Protein AF-F4MX56-F1 (afdb_monomer)

Secondary structure (DSSP, 8-state):
-B-GGGTSS-HHHHHHHHHHHHT-SSS---SSSS----HHHHHH-BGGGTB---B----GGGTB-SSTT--B-HHHHHHHHHHHHHHHHHHHHHHHHHH--

Radius of gyration: 14.79 Å; Cα contacts (8 Å, |Δi|>4): 133; chains: 1; bounding box: 33×25×47 Å

Solvent-accessible surface area (backbone atoms only — not comparable to full-atom values): 5764 Å² total; per-residue (Å²): 56,11,27,46,82,56,58,4,26,51,65,71,57,55,51,54,51,48,54,61,51,66,77,49,88,89,61,89,86,52,75,43,55,99,54,28,39,56,69,65,25,56,76,58,17,36,44,94,78,77,27,68,23,74,34,82,76,78,66,56,74,47,34,23,45,88,50,89,92,43,52,75,34,65,80,49,26,50,62,50,50,53,52,53,49,51,48,53,50,49,53,51,54,50,48,47,72,74,64,71,122

InterPro domains:
  IPR007709 N-formylglutamate amidohydrolase [PF05013] (1-64)

Organism: NCBI:txid913028

pLDDT: mean 94.73, std 4.92, range [56.38, 98.38]

Sequence (101 aa):
MGTNSGASCAPSLSTQLIECCERQSVFSHILNGRFKGGYITRAYGSPQDHQHAVQLELSQLNYMSEAEPYSYLPERAAHLQQLLQQLVITMLKWGEQQYQH

Foldseek 3Di:
DAQQQCQQEHPVLVVLLVVLVVVDDPDDDDACDPHRDDPCSVVQRHVVVVTHDDDDDDDLVQFFDPDPVGGGDCVSVVVVVVSVVSSVVSNVVVSCVVPVD

Structure (mmCIF, N/CA/C/O backbone):
data_AF-F4MX56-F1
#
_entry.id   AF-F4MX56-F1
#
loop_
_atom_site.group_PDB
_atom_site.id
_atom_site.type_symbol
_atom_site.label_atom_id
_atom_site.label_alt_id
_atom_site.label_comp_id
_atom_site.label_asym_id
_atom_site.label_entity_id
_atom_site.label_seq_id
_atom_site.pdbx_PDB_ins_code
_atom_site.Cartn_x
_atom_site.Cartn_y
_atom_site.Cartn_z
_atom_site.occupancy
_atom_site.B_iso_or_equiv
_atom_site.auth_seq_id
_atom_site.auth_comp_id
_atom_site.auth_asym_id
_atom_site.auth_atom_id
_atom_site.pdbx_PDB_model_num
ATOM 1 N N . MET A 1 1 ? 1.299 6.734 -0.310 1.00 91.50 1 MET A N 1
ATOM 2 C CA . MET A 1 1 ? 0.153 6.192 0.454 1.00 91.50 1 MET A CA 1
ATOM 3 C C . MET A 1 1 ? -0.733 7.339 0.911 1.00 91.50 1 MET A C 1
ATOM 5 O O . MET A 1 1 ? -0.196 8.371 1.294 1.00 91.50 1 MET A O 1
ATOM 9 N N . GLY A 1 2 ? -2.056 7.182 0.891 1.00 94.56 2 GLY A N 1
ATOM 10 C CA . GLY A 1 2 ? -3.015 8.194 1.343 1.00 94.56 2 GLY A CA 1
ATOM 11 C C . GLY A 1 2 ? -4.062 7.627 2.305 1.00 94.56 2 GLY A C 1
ATOM 12 O O . GLY A 1 2 ? -4.589 6.545 2.063 1.00 94.56 2 GLY A O 1
ATOM 13 N N . THR A 1 3 ? -4.366 8.360 3.378 1.00 95.19 3 THR A N 1
ATOM 14 C CA . THR A 1 3 ? -5.282 7.951 4.468 1.00 95.19 3 THR A CA 1
ATOM 15 C C . THR A 1 3 ? -6.302 9.038 4.834 1.00 95.19 3 THR A C 1
ATOM 17 O O . THR A 1 3 ? -6.716 9.188 5.981 1.00 95.19 3 THR A O 1
ATOM 20 N N . ASN A 1 4 ? -6.659 9.876 3.868 1.00 95.31 4 ASN A N 1
ATOM 21 C CA . ASN A 1 4 ? -7.430 11.105 4.034 1.00 95.31 4 ASN A CA 1
ATOM 22 C C . ASN A 1 4 ? -6.901 11.993 5.172 1.00 95.31 4 ASN A C 1
ATOM 24 O O . ASN A 1 4 ? -7.657 12.431 6.032 1.00 95.31 4 ASN A O 1
ATOM 28 N N . SER A 1 5 ? -5.585 12.231 5.208 1.00 92.94 5 SER A N 1
ATOM 29 C CA . SER A 1 5 ? -4.927 12.946 6.319 1.00 92.94 5 SER A CA 1
ATOM 30 C C . SER A 1 5 ? -5.172 12.305 7.697 1.00 92.94 5 SER A C 1
ATOM 32 O O . SER A 1 5 ? -5.257 13.009 8.696 1.00 92.94 5 SER A O 1
ATOM 34 N N . GLY A 1 6 ? -5.299 10.976 7.746 1.00 93.12 6 GLY A N 1
ATOM 35 C CA . GLY A 1 6 ? -5.554 10.211 8.969 1.00 93.12 6 GLY A CA 1
ATOM 36 C C . GLY A 1 6 ? -7.032 9.956 9.276 1.00 93.12 6 GLY A C 1
ATOM 37 O O . GLY A 1 6 ? -7.321 9.272 10.247 1.00 93.12 6 GLY A O 1
ATOM 38 N N . ALA A 1 7 ? -7.968 10.463 8.469 1.00 96.25 7 ALA A N 1
ATOM 39 C CA . ALA A 1 7 ? -9.398 10.288 8.721 1.00 96.25 7 ALA A CA 1
ATOM 40 C C . ALA A 1 7 ? -9.987 8.976 8.169 1.00 96.25 7 ALA A C 1
ATOM 42 O O . ALA A 1 7 ? -11.074 8.593 8.581 1.00 96.25 7 ALA A O 1
ATOM 43 N N . SER A 1 8 ? -9.321 8.288 7.232 1.00 97.44 8 SER A N 1
ATOM 44 C CA . SER A 1 8 ? -9.897 7.098 6.579 1.00 97.44 8 SER A CA 1
ATOM 45 C C . SER A 1 8 ? -9.478 5.763 7.193 1.00 97.44 8 SER A C 1
ATOM 47 O O . SER A 1 8 ? -10.015 4.726 6.811 1.00 97.44 8 SER A O 1
ATOM 49 N N . CYS A 1 9 ? -8.523 5.748 8.122 1.00 97.81 9 CYS A N 1
ATOM 50 C CA . CYS A 1 9 ? -8.104 4.549 8.844 1.00 97.81 9 CYS A CA 1
ATOM 51 C C . CYS A 1 9 ? -7.669 4.899 10.270 1.00 97.81 9 CYS A C 1
ATOM 53 O O . CYS A 1 9 ? -7.380 6.056 10.564 1.00 97.81 9 CYS A O 1
ATOM 55 N N . ALA A 1 10 ? -7.584 3.905 11.155 1.00 97.56 10 ALA A N 1
ATOM 56 C CA . ALA A 1 10 ? -7.037 4.129 12.488 1.00 97.56 10 ALA A CA 1
ATOM 57 C C . ALA A 1 10 ? -5.563 4.590 12.408 1.00 97.56 10 ALA A C 1
ATOM 59 O O . ALA A 1 10 ? -4.814 4.074 11.566 1.00 97.56 10 ALA A O 1
ATOM 60 N N . PRO A 1 11 ? -5.109 5.502 13.290 1.00 96.50 11 PRO A N 1
ATOM 61 C CA . PRO A 1 11 ? -3.712 5.931 13.319 1.00 96.50 11 PRO A CA 1
ATOM 62 C C . PRO A 1 11 ? -2.735 4.761 13.487 1.00 96.50 11 PRO A C 1
ATOM 64 O O . PRO A 1 11 ? -1.753 4.679 12.751 1.00 96.50 11 PRO A O 1
ATOM 67 N N . SER A 1 12 ? -3.054 3.809 14.373 1.00 97.44 12 SER A N 1
ATOM 68 C CA . SER A 1 12 ? -2.234 2.616 14.622 1.00 97.44 12 SER A CA 1
ATOM 69 C C . SER A 1 12 ? -2.038 1.758 13.369 1.00 97.44 12 SER A C 1
ATOM 71 O O . SER A 1 12 ? -0.929 1.278 13.141 1.00 97.44 12 SER A O 1
ATOM 73 N N . LEU A 1 13 ? -3.062 1.632 12.515 1.00 97.81 13 LEU A N 1
ATOM 74 C CA . LEU A 1 13 ? -2.937 0.939 11.233 1.00 97.81 13 LEU A CA 1
ATOM 75 C C . LEU A 1 13 ? -1.962 1.671 10.303 1.00 97.81 13 LEU A C 1
ATOM 77 O O . LEU A 1 13 ? -1.046 1.058 9.761 1.00 97.81 13 LEU A O 1
ATOM 81 N N . SER A 1 14 ? -2.125 2.987 10.129 1.00 96.88 14 SER A N 1
ATOM 82 C CA . SER A 1 14 ? -1.238 3.755 9.244 1.00 96.88 14 SER A CA 1
ATOM 83 C C . SER A 1 14 ? 0.225 3.731 9.694 1.00 96.88 14 SER A C 1
ATOM 85 O O . SER A 1 14 ? 1.107 3.641 8.844 1.00 96.88 14 SER A O 1
ATOM 87 N N . THR A 1 15 ? 0.482 3.729 11.006 1.00 97.19 15 THR A N 1
ATOM 88 C CA . THR A 1 15 ? 1.832 3.586 11.567 1.00 97.19 15 THR A CA 1
ATOM 89 C C . THR A 1 15 ? 2.453 2.244 11.192 1.00 97.19 15 THR A C 1
ATOM 91 O O . THR A 1 15 ? 3.544 2.225 10.631 1.00 97.19 15 THR A O 1
ATOM 94 N N . GLN A 1 16 ? 1.749 1.125 11.397 1.00 98.12 16 GLN A N 1
ATOM 95 C CA . GLN A 1 16 ? 2.285 -0.199 11.047 1.00 98.12 16 GLN A CA 1
ATOM 96 C C . GLN A 1 16 ? 2.555 -0.347 9.543 1.00 98.12 16 GLN A C 1
ATOM 98 O O . GLN A 1 16 ? 3.513 -1.007 9.138 1.00 98.12 16 GLN A O 1
ATOM 103 N N . LEU A 1 17 ? 1.740 0.287 8.694 1.00 97.75 17 LEU A N 1
ATOM 104 C CA . LEU A 1 17 ? 1.970 0.291 7.249 1.00 97.75 17 LEU A CA 1
ATOM 105 C C . LEU A 1 17 ? 3.198 1.121 6.851 1.00 97.75 17 LEU A C 1
ATOM 107 O O . LEU A 1 17 ? 3.906 0.730 5.921 1.00 97.75 17 LEU A O 1
ATOM 111 N N . ILE A 1 18 ? 3.475 2.232 7.543 1.00 96.44 18 ILE A N 1
ATOM 112 C CA . ILE A 1 18 ? 4.718 2.995 7.355 1.00 96.44 18 ILE A CA 1
ATOM 113 C C . ILE A 1 18 ? 5.916 2.152 7.788 1.00 96.44 18 ILE A C 1
ATOM 115 O O . ILE A 1 18 ? 6.825 1.959 6.988 1.00 96.44 18 ILE A O 1
ATOM 119 N N . GLU A 1 19 ? 5.880 1.563 8.984 1.00 97.00 19 GLU A N 1
ATOM 120 C CA . GLU A 1 19 ? 6.959 0.699 9.480 1.00 97.00 19 GLU A CA 1
ATOM 121 C C . 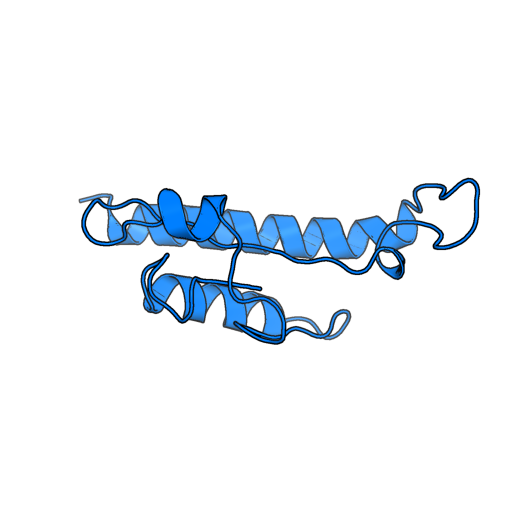GLU A 1 19 ? 7.236 -0.472 8.525 1.00 97.00 19 GLU A C 1
ATOM 123 O O . GLU A 1 19 ? 8.385 -0.852 8.305 1.00 97.00 19 GLU A O 1
ATOM 128 N N . CYS A 1 20 ? 6.193 -1.046 7.916 1.00 96.88 20 CYS A N 1
ATOM 129 C CA . CYS A 1 20 ? 6.344 -2.066 6.881 1.00 96.88 20 CYS A CA 1
ATOM 130 C C . CYS A 1 20 ? 7.125 -1.537 5.665 1.00 96.88 20 CYS A C 1
ATOM 132 O O . CYS A 1 20 ? 7.987 -2.241 5.141 1.00 96.88 20 CYS A O 1
ATOM 134 N N . CYS A 1 21 ? 6.856 -0.304 5.227 1.00 96.00 21 CYS A N 1
ATOM 135 C CA . CYS A 1 21 ? 7.592 0.338 4.135 1.00 96.00 21 CYS A CA 1
ATOM 136 C C . CYS A 1 21 ? 9.037 0.689 4.523 1.00 96.00 21 CYS A C 1
ATOM 138 O O . CYS A 1 21 ? 9.915 0.634 3.666 1.00 96.00 21 CYS A O 1
ATOM 140 N N . GLU A 1 22 ? 9.297 1.048 5.779 1.00 96.06 22 GLU A N 1
ATOM 141 C CA . GLU A 1 22 ? 10.628 1.424 6.283 1.00 96.06 22 GLU A CA 1
ATOM 142 C C . GLU A 1 22 ? 11.584 0.230 6.432 1.00 96.06 22 GLU A C 1
ATOM 144 O O . GLU A 1 22 ? 12.800 0.403 6.411 1.00 96.06 22 GLU A O 1
ATOM 149 N N . ARG A 1 23 ? 11.062 -1.000 6.528 1.00 95.50 23 ARG A N 1
ATOM 150 C CA . ARG A 1 23 ? 11.869 -2.235 6.634 1.00 95.50 23 ARG A CA 1
ATOM 151 C C . ARG A 1 23 ? 12.573 -2.646 5.339 1.00 95.50 23 ARG A C 1
ATOM 153 O O . ARG A 1 23 ? 13.328 -3.616 5.343 1.00 95.50 23 ARG A O 1
ATOM 160 N N . GLN A 1 24 ? 12.323 -1.947 4.239 1.00 92.81 24 GLN A N 1
ATOM 161 C CA . GLN A 1 24 ? 12.937 -2.211 2.942 1.00 92.81 24 GLN A CA 1
ATOM 162 C C . GLN A 1 24 ? 13.618 -0.951 2.395 1.00 92.81 24 GLN A C 1
ATOM 164 O O . GLN A 1 24 ? 13.2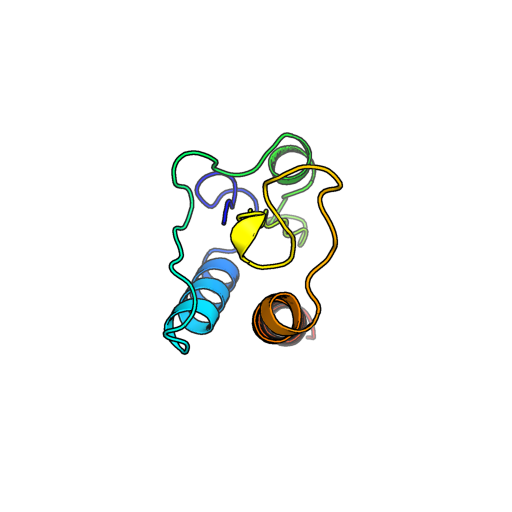62 0.167 2.758 1.00 92.81 24 GLN A O 1
ATOM 169 N N . SER A 1 25 ? 14.591 -1.133 1.502 1.00 92.44 25 SER A N 1
ATOM 170 C CA . SER A 1 25 ? 15.389 -0.049 0.908 1.00 92.44 25 SER A CA 1
ATOM 171 C C . SER A 1 25 ? 15.210 0.111 -0.608 1.00 92.44 25 SER A C 1
ATOM 173 O O . SER A 1 25 ? 15.848 0.965 -1.216 1.00 92.44 25 SER A O 1
ATOM 175 N N . VAL A 1 26 ? 14.357 -0.707 -1.229 1.00 93.50 26 VAL A N 1
ATOM 176 C CA . VAL A 1 26 ? 14.134 -0.772 -2.683 1.00 93.50 26 VAL A CA 1
ATOM 177 C C . VAL A 1 26 ? 13.240 0.370 -3.174 1.00 93.50 26 VAL A C 1
ATOM 179 O O . VAL A 1 26 ? 13.492 0.944 -4.231 1.00 93.50 26 VAL A O 1
ATOM 182 N N . PHE A 1 27 ? 12.200 0.714 -2.417 1.00 94.81 27 PHE A N 1
ATOM 183 C CA . PHE A 1 27 ? 11.203 1.717 -2.779 1.00 94.81 27 PHE A CA 1
ATOM 184 C C . PHE A 1 27 ? 11.207 2.879 -1.790 1.00 94.81 27 PHE A C 1
ATOM 186 O O . PHE A 1 27 ? 11.205 2.685 -0.573 1.00 94.81 27 PHE A O 1
ATOM 193 N N . SER A 1 28 ? 11.134 4.103 -2.306 1.00 94.38 28 SER A N 1
ATOM 194 C CA . SER A 1 28 ? 10.783 5.257 -1.483 1.00 94.38 28 SER A CA 1
ATOM 195 C C . SER A 1 28 ? 9.288 5.244 -1.158 1.00 94.38 28 SER A C 1
ATOM 197 O O . SER A 1 28 ? 8.472 4.674 -1.886 1.00 94.38 28 SER A O 1
ATOM 199 N N . HIS A 1 29 ? 8.913 5.882 -0.053 1.00 92.50 29 HIS A N 1
ATOM 200 C CA . HIS A 1 29 ? 7.521 5.977 0.367 1.00 92.50 29 HIS A CA 1
ATOM 201 C C . HIS A 1 29 ? 7.218 7.358 0.951 1.00 92.50 29 HIS A C 1
ATOM 203 O O . HIS A 1 29 ? 8.093 8.056 1.456 1.00 92.50 29 HIS A O 1
ATOM 209 N N . ILE A 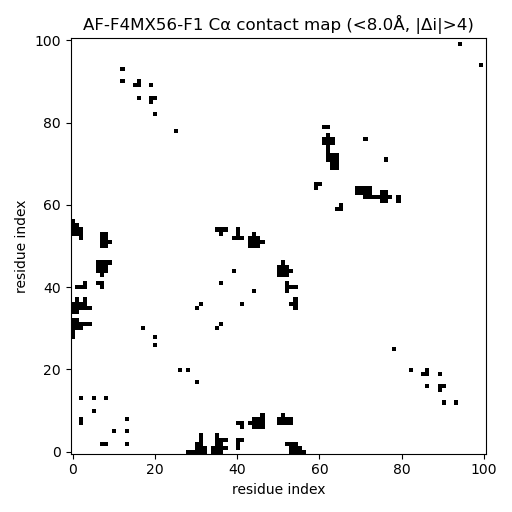1 30 ? 5.950 7.756 0.862 1.00 91.56 30 ILE A N 1
ATOM 210 C CA . ILE A 1 30 ? 5.424 8.976 1.475 1.00 91.56 30 ILE A CA 1
ATOM 211 C C . ILE A 1 30 ? 3.977 8.738 1.909 1.00 91.56 30 ILE A C 1
ATOM 213 O O . ILE A 1 30 ? 3.186 8.151 1.159 1.00 91.56 30 ILE A O 1
ATOM 217 N N . LEU A 1 31 ? 3.619 9.198 3.108 1.00 88.44 31 LEU A N 1
ATOM 218 C CA . LEU A 1 31 ? 2.242 9.203 3.597 1.00 88.44 31 LEU A CA 1
ATOM 219 C C . LEU A 1 31 ? 1.615 10.585 3.380 1.00 88.44 31 LEU A C 1
ATOM 221 O O . LEU A 1 31 ? 2.191 11.597 3.762 1.00 88.44 31 LEU A O 1
ATOM 225 N N . ASN A 1 32 ? 0.417 10.620 2.792 1.00 84.69 32 ASN A N 1
ATOM 226 C CA . ASN A 1 32 ? -0.370 11.831 2.550 1.00 84.69 32 ASN A CA 1
ATOM 227 C C . ASN A 1 32 ? 0.424 12.958 1.864 1.00 84.69 32 ASN A C 1
ATOM 229 O O . ASN A 1 32 ? 0.265 14.129 2.213 1.00 84.69 32 ASN A O 1
ATOM 233 N N . GLY A 1 33 ? 1.263 12.591 0.887 1.00 87.69 33 GLY A N 1
ATOM 234 C CA . GLY A 1 33 ? 2.010 13.526 0.045 1.00 87.69 33 GLY A CA 1
ATOM 235 C C . GLY A 1 33 ? 1.093 14.308 -0.901 1.00 87.69 33 GLY A C 1
ATOM 236 O O . GLY A 1 33 ? 0.070 14.862 -0.497 1.00 87.69 33 GLY A O 1
ATOM 237 N N . ARG A 1 34 ? 1.420 14.337 -2.200 1.00 86.94 34 ARG A N 1
ATOM 238 C CA . ARG A 1 34 ? 0.574 15.005 -3.210 1.00 86.94 34 ARG A CA 1
ATOM 239 C C . ARG A 1 34 ? -0.867 14.494 -3.184 1.00 86.94 34 ARG A C 1
ATOM 241 O O . ARG A 1 34 ? -1.809 15.269 -3.336 1.00 86.94 34 ARG A O 1
ATOM 248 N N . PHE A 1 35 ? -1.025 13.197 -2.967 1.00 86.50 35 PHE A N 1
ATOM 249 C CA . PHE A 1 35 ? -2.314 12.550 -2.917 1.00 86.50 35 PHE A CA 1
ATOM 250 C C . PHE A 1 35 ? -2.551 11.957 -1.533 1.00 86.50 35 PHE A C 1
ATOM 252 O O . PHE A 1 35 ? -1.764 11.173 -0.999 1.00 86.50 35 PHE A O 1
ATOM 259 N N . LYS A 1 36 ? -3.671 12.361 -0.940 1.00 90.50 36 LYS A N 1
ATOM 260 C CA . LYS A 1 36 ? -4.028 12.019 0.438 1.00 90.50 36 LYS A CA 1
ATOM 261 C C . LYS A 1 36 ? -5.091 10.928 0.511 1.00 90.50 36 LYS A C 1
ATOM 263 O O . LYS A 1 36 ? -5.666 10.741 1.562 1.00 90.50 36 LYS A O 1
ATOM 268 N N . GLY A 1 37 ? -5.377 10.216 -0.578 1.00 85.75 37 GLY A N 1
ATOM 269 C CA . GLY A 1 37 ? -6.551 9.344 -0.719 1.00 85.75 37 GLY A CA 1
ATOM 270 C C . GLY A 1 37 ? -7.604 10.000 -1.609 1.00 85.75 37 GLY A C 1
ATOM 271 O O . GLY A 1 37 ? -7.773 11.214 -1.561 1.00 85.75 37 GLY A O 1
ATOM 272 N N . GLY A 1 38 ? -8.241 9.234 -2.489 1.00 92.19 38 GLY A N 1
ATOM 273 C CA . GLY A 1 38 ? -9.222 9.693 -3.474 1.00 92.19 38 GLY A CA 1
ATOM 274 C C . GLY A 1 38 ? -10.655 9.646 -2.949 1.00 92.19 38 GLY A C 1
ATOM 275 O O . GLY A 1 38 ? -10.882 9.540 -1.748 1.00 92.19 38 GLY A O 1
ATOM 276 N N . TYR A 1 39 ? -11.636 9.728 -3.851 1.00 93.31 39 TYR A N 1
ATOM 277 C CA . TYR A 1 39 ? -13.056 9.657 -3.484 1.00 93.31 39 TYR A CA 1
ATOM 278 C C . TYR A 1 39 ? -13.381 8.390 -2.679 1.00 93.31 39 TYR A C 1
ATOM 280 O O . TYR A 1 39 ? -13.927 8.505 -1.591 1.00 93.31 39 TYR A O 1
ATOM 288 N N . ILE A 1 40 ? -12.959 7.209 -3.151 1.00 93.81 40 ILE A N 1
ATOM 289 C CA . ILE A 1 40 ? -13.220 5.922 -2.481 1.00 93.81 40 ILE A CA 1
ATOM 290 C C . ILE A 1 40 ? -12.656 5.923 -1.053 1.00 93.81 40 ILE A C 1
ATOM 292 O O . ILE A 1 40 ? -13.375 5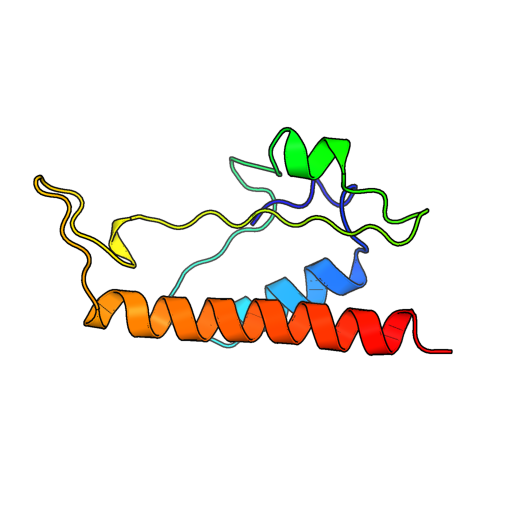.643 -0.101 1.00 93.81 40 ILE A O 1
ATOM 296 N N . THR A 1 41 ? -11.390 6.311 -0.878 1.00 95.25 41 THR A N 1
ATOM 297 C CA . THR A 1 41 ? -10.752 6.371 0.447 1.00 95.25 41 THR A CA 1
ATOM 298 C C . THR A 1 41 ? -11.481 7.309 1.406 1.00 95.25 41 THR A C 1
ATOM 300 O O . THR A 1 41 ? -11.564 7.022 2.594 1.00 95.25 41 THR A O 1
ATOM 303 N N . ARG A 1 42 ? -12.011 8.430 0.904 1.00 94.62 42 ARG A N 1
ATOM 304 C CA . ARG A 1 42 ? -12.746 9.409 1.716 1.00 94.62 42 ARG A CA 1
ATOM 305 C C . ARG A 1 42 ? -14.172 8.982 2.030 1.00 94.62 42 ARG A C 1
ATOM 307 O O . ARG A 1 42 ? -14.640 9.252 3.124 1.00 94.62 42 ARG A O 1
ATOM 314 N N . ALA A 1 43 ? -14.852 8.377 1.065 1.00 94.62 43 ALA A N 1
ATOM 315 C CA . ALA A 1 43 ? -16.259 8.020 1.175 1.00 94.62 43 ALA A CA 1
ATOM 316 C C . ALA A 1 43 ? -16.475 6.746 2.002 1.00 94.62 43 ALA A C 1
ATOM 318 O O . ALA A 1 43 ? -17.483 6.642 2.688 1.00 94.62 43 ALA A O 1
ATOM 319 N N . TYR A 1 44 ? -15.534 5.799 1.941 1.00 95.56 44 TYR A N 1
ATOM 320 C CA . TYR A 1 44 ? -15.672 4.481 2.575 1.00 95.56 44 TYR A CA 1
ATOM 321 C C . TYR A 1 44 ? -14.719 4.259 3.756 1.00 95.56 44 TYR A C 1
ATOM 323 O O . TYR A 1 44 ? -14.774 3.224 4.411 1.00 95.56 44 TYR A O 1
ATOM 331 N N . GLY A 1 45 ? -13.829 5.212 4.042 1.00 96.81 45 GLY A N 1
ATOM 332 C CA . GLY A 1 45 ? -13.069 5.212 5.287 1.00 96.81 45 GLY A CA 1
ATOM 333 C C . GLY A 1 45 ? -13.924 5.765 6.422 1.00 96.81 45 GLY A C 1
ATOM 334 O O . GLY A 1 45 ? -14.167 6.968 6.458 1.00 96.81 45 GLY A O 1
ATOM 335 N N . SER A 1 46 ? -14.339 4.902 7.348 1.00 96.81 46 SER A N 1
ATOM 336 C CA . SER A 1 46 ? -15.085 5.268 8.555 1.00 96.81 46 SER A CA 1
ATOM 337 C C . SER A 1 46 ? -14.532 4.491 9.758 1.00 96.81 46 SER A C 1
ATOM 339 O O . SER A 1 46 ? -15.094 3.464 10.149 1.00 96.81 46 SER A O 1
ATOM 341 N N . PRO A 1 47 ? -13.388 4.914 10.338 1.00 96.12 47 PRO A N 1
ATOM 342 C CA . PRO A 1 47 ? -12.741 4.172 11.423 1.00 96.12 47 PRO A CA 1
ATOM 343 C C . PRO A 1 47 ? -13.635 3.964 12.651 1.00 96.12 47 PRO A C 1
ATOM 345 O O . PRO A 1 47 ? -13.493 2.958 13.342 1.00 96.12 47 PRO A O 1
ATOM 348 N N . GLN A 1 48 ? -14.561 4.894 12.902 1.00 95.12 48 GLN A N 1
ATOM 349 C CA . GLN A 1 48 ? -15.572 4.801 13.956 1.00 95.12 48 GLN A CA 1
ATOM 350 C C . GLN A 1 48 ? -16.564 3.649 13.745 1.00 95.12 48 GLN A C 1
ATOM 352 O O . GLN A 1 48 ? -17.047 3.094 14.724 1.00 95.12 48 GLN A O 1
ATOM 357 N N . ASP A 1 49 ? -16.799 3.253 12.492 1.00 96.12 49 ASP A N 1
ATOM 358 C CA . ASP A 1 49 ? -17.658 2.126 12.111 1.00 96.12 49 ASP A CA 1
ATOM 359 C C . ASP A 1 49 ? -16.829 0.878 11.757 1.00 96.12 49 ASP A C 1
ATOM 361 O O . ASP A 1 49 ? -17.297 -0.009 11.043 1.00 96.12 49 ASP A O 1
ATOM 365 N N . HIS A 1 50 ? -15.568 0.829 12.202 1.00 95.88 50 HIS A N 1
ATOM 366 C CA . HIS A 1 50 ? -14.618 -0.260 11.935 1.00 95.88 50 HIS A CA 1
ATOM 367 C C . HIS A 1 50 ? -14.311 -0.478 10.441 1.00 95.88 50 HIS A C 1
ATOM 369 O O . HIS A 1 50 ? -13.878 -1.554 10.028 1.00 95.88 50 HIS A O 1
ATOM 375 N N . GLN A 1 51 ? -14.502 0.554 9.614 1.00 96.69 51 GLN A N 1
ATOM 376 C CA . GLN A 1 51 ? -14.169 0.542 8.191 1.00 96.69 51 GLN A CA 1
ATOM 377 C C . GLN A 1 51 ? -12.896 1.352 7.949 1.00 96.69 51 GLN A C 1
ATOM 379 O O . GLN A 1 51 ? -12.844 2.558 8.192 1.00 96.69 51 GLN A O 1
ATOM 384 N N . HIS A 1 52 ? -11.852 0.698 7.441 1.00 97.56 52 HIS A N 1
ATOM 385 C CA . HIS A 1 52 ? -10.558 1.335 7.201 1.00 97.56 52 HIS A CA 1
ATOM 386 C C . HIS A 1 52 ? -10.188 1.282 5.726 1.00 97.56 52 HIS A C 1
ATOM 388 O O . HIS A 1 52 ? -10.060 0.209 5.141 1.00 97.56 52 HIS A O 1
ATOM 394 N N . ALA A 1 53 ? -9.955 2.450 5.138 1.00 96.81 53 ALA A N 1
ATOM 395 C CA . ALA A 1 53 ? -9.541 2.594 3.755 1.00 96.81 53 ALA A CA 1
ATOM 396 C C . ALA A 1 53 ? -8.160 3.252 3.674 1.00 96.81 53 ALA A C 1
ATOM 398 O O . ALA A 1 53 ? -7.912 4.301 4.274 1.00 96.81 53 ALA A O 1
ATOM 399 N N . VAL A 1 54 ? -7.270 2.656 2.882 1.00 96.38 54 VAL A N 1
ATOM 400 C CA . VAL A 1 54 ? -5.928 3.172 2.587 1.00 96.38 54 VAL A CA 1
ATOM 401 C C . VAL A 1 54 ? -5.732 3.160 1.074 1.00 96.38 54 VAL A C 1
ATOM 403 O O . VAL A 1 54 ? -6.072 2.188 0.407 1.00 96.38 54 VAL A O 1
ATOM 406 N N . GLN A 1 55 ? -5.188 4.241 0.520 1.00 96.50 55 GLN A N 1
ATOM 407 C CA . GLN A 1 55 ? -4.821 4.335 -0.892 1.00 96.50 55 GLN A CA 1
ATOM 408 C C . GLN A 1 55 ? -3.326 4.086 -1.083 1.00 96.50 55 GLN A C 1
ATOM 410 O O . GLN A 1 55 ? -2.493 4.713 -0.419 1.00 96.50 55 GLN A O 1
ATOM 415 N N . LEU A 1 56 ? -2.983 3.235 -2.047 1.00 95.50 56 LEU A N 1
ATOM 416 C CA . LEU A 1 56 ? -1.618 3.044 -2.527 1.00 95.50 56 LEU A CA 1
ATOM 417 C C . LEU A 1 56 ? -1.462 3.661 -3.914 1.00 95.50 56 LEU A C 1
ATOM 419 O O . LEU A 1 56 ? -2.361 3.590 -4.745 1.00 95.50 56 LEU A O 1
ATOM 423 N N . GLU A 1 57 ? -0.304 4.266 -4.142 1.00 93.19 57 GLU A N 1
ATOM 424 C CA . GLU A 1 57 ? 0.060 4.884 -5.413 1.00 93.19 57 GLU A CA 1
ATOM 425 C C . GLU A 1 57 ? 1.432 4.389 -5.802 1.00 93.19 57 GLU A C 1
ATOM 427 O O . GLU A 1 57 ? 2.372 4.477 -5.010 1.00 93.19 57 GLU A O 1
ATOM 432 N N . LEU A 1 58 ? 1.513 3.828 -7.002 1.00 94.75 58 LEU A N 1
ATOM 433 C CA . LEU A 1 58 ? 2.662 3.079 -7.476 1.00 94.75 58 LEU A CA 1
ATOM 434 C C . LEU A 1 58 ? 3.169 3.742 -8.753 1.00 94.75 58 LEU A C 1
ATOM 436 O O . LEU A 1 58 ? 2.385 3.996 -9.667 1.00 94.75 58 LEU A O 1
ATOM 440 N N . SER A 1 59 ? 4.475 4.002 -8.82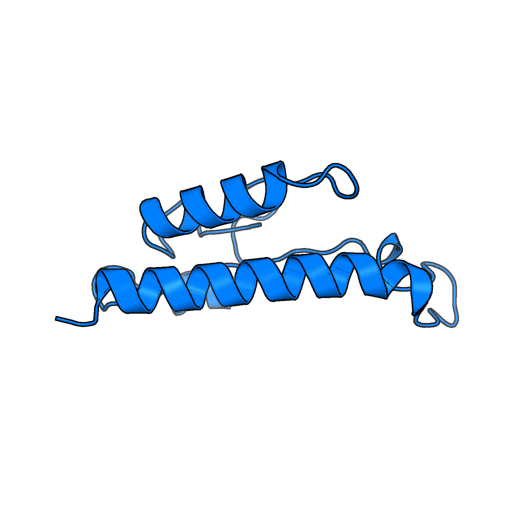5 1.00 94.56 59 SER A N 1
ATOM 441 C CA . SER A 1 59 ? 5.099 4.416 -10.083 1.00 94.56 59 SER A CA 1
ATOM 442 C C . SER A 1 59 ? 5.090 3.250 -11.070 1.00 94.56 59 SER A C 1
ATOM 444 O O . SER A 1 59 ? 5.426 2.125 -10.692 1.00 94.56 59 SER A O 1
ATOM 446 N N . GLN A 1 60 ? 4.731 3.513 -12.329 1.00 95.44 60 GLN A N 1
ATOM 447 C CA . GLN A 1 60 ? 4.713 2.507 -13.396 1.00 95.44 60 GLN A CA 1
ATOM 448 C C . GLN A 1 60 ? 6.085 1.858 -13.591 1.00 95.44 60 GLN A C 1
ATOM 450 O O . GLN A 1 60 ? 6.164 0.640 -13.731 1.00 95.44 60 GLN A O 1
ATOM 455 N N . LEU A 1 61 ? 7.166 2.636 -13.465 1.00 95.44 61 LEU A N 1
ATOM 456 C CA . LEU A 1 61 ? 8.549 2.152 -13.522 1.00 95.44 61 LEU A CA 1
ATOM 457 C C . LEU A 1 61 ? 8.799 0.910 -12.642 1.00 95.44 61 LEU A C 1
ATOM 459 O O . LEU A 1 61 ? 9.625 0.067 -12.999 1.00 95.44 61 LEU A O 1
ATOM 463 N N . ASN A 1 62 ? 8.072 0.769 -11.528 1.00 95.69 62 ASN A N 1
ATOM 464 C CA . ASN A 1 62 ? 8.242 -0.324 -10.570 1.00 95.69 62 ASN A CA 1
ATOM 465 C C . ASN A 1 62 ? 7.677 -1.671 -11.054 1.00 95.69 62 ASN A C 1
ATOM 467 O O . ASN A 1 62 ? 7.952 -2.687 -10.424 1.00 95.69 62 ASN A O 1
ATOM 471 N N . TYR A 1 63 ? 6.877 -1.713 -12.123 1.00 96.81 63 TYR A N 1
ATOM 472 C CA . TYR A 1 63 ? 6.245 -2.958 -12.589 1.00 96.81 63 TYR A CA 1
ATOM 473 C C . TYR A 1 63 ? 6.013 -3.045 -14.103 1.00 96.81 63 TYR A C 1
ATOM 475 O O . TYR A 1 63 ? 5.633 -4.105 -14.597 1.00 96.81 63 TYR A O 1
ATOM 483 N N . MET A 1 64 ? 6.237 -1.972 -14.857 1.00 96.75 64 MET A N 1
ATOM 484 C CA . MET A 1 64 ? 6.015 -1.928 -16.302 1.00 96.75 64 MET A CA 1
ATOM 485 C C . MET A 1 64 ? 6.941 -0.918 -16.994 1.00 96.75 64 MET A C 1
ATOM 487 O O . MET A 1 64 ? 7.590 -0.090 -16.352 1.00 96.75 64 MET A O 1
ATOM 491 N N . SER A 1 65 ? 7.020 -1.010 -18.320 1.00 96.12 65 SER A N 1
ATOM 492 C CA . SER A 1 65 ? 7.625 0.021 -19.164 1.00 96.12 65 SER A CA 1
ATOM 493 C C . SER A 1 65 ? 6.778 1.295 -19.139 1.00 96.12 65 SER A C 1
ATOM 495 O O . SER A 1 65 ? 5.556 1.222 -19.236 1.00 96.12 65 SER A O 1
ATOM 497 N N . GLU A 1 66 ? 7.424 2.459 -19.074 1.00 94.94 66 GLU A N 1
ATOM 498 C CA . GLU A 1 66 ? 6.771 3.772 -19.239 1.00 94.94 66 GLU A CA 1
ATOM 499 C C . GLU A 1 66 ? 6.682 4.200 -20.715 1.00 94.94 66 GLU A C 1
ATOM 501 O O . GLU A 1 66 ? 6.119 5.244 -21.035 1.00 94.94 66 GLU A O 1
ATOM 506 N N . ALA A 1 67 ? 7.231 3.388 -21.621 1.00 94.44 67 ALA A N 1
ATOM 507 C CA . ALA A 1 67 ? 7.121 3.558 -23.062 1.00 94.44 67 ALA A CA 1
ATOM 508 C C . ALA A 1 67 ? 6.205 2.489 -23.664 1.00 94.44 67 ALA A C 1
ATOM 510 O O . ALA A 1 67 ? 6.232 1.328 -23.235 1.00 94.44 67 ALA A O 1
ATOM 511 N N . GLU A 1 68 ? 5.443 2.883 -24.685 1.00 93.19 68 GLU A N 1
ATOM 512 C CA . GLU A 1 68 ? 4.605 1.995 -25.493 1.00 93.19 68 GLU A CA 1
ATOM 513 C C . GLU A 1 68 ? 5.428 0.786 -25.997 1.00 93.19 68 GLU A C 1
ATOM 515 O O . GLU A 1 68 ? 6.568 0.970 -26.433 1.00 93.19 68 GLU A O 1
ATOM 520 N N . PRO A 1 69 ? 4.919 -0.461 -25.898 1.00 94.88 69 PRO A N 1
ATOM 521 C CA . PRO A 1 69 ? 3.539 -0.862 -25.596 1.00 94.88 69 PRO A CA 1
ATOM 522 C C . PRO A 1 69 ? 3.221 -1.029 -24.100 1.00 94.88 69 PRO A C 1
ATOM 524 O O . PRO A 1 69 ? 2.257 -1.707 -23.757 1.00 94.88 69 PRO A O 1
ATOM 527 N N . TYR A 1 70 ? 4.007 -0.423 -23.203 1.00 94.88 70 TYR A N 1
ATOM 528 C CA . TYR A 1 70 ? 3.770 -0.440 -21.755 1.00 94.88 70 TYR A CA 1
ATOM 529 C C . TYR A 1 70 ? 3.812 -1.847 -21.144 1.00 94.88 70 TYR A C 1
ATOM 531 O O . TYR A 1 70 ? 3.052 -2.185 -20.238 1.00 94.88 70 TYR A O 1
ATOM 539 N N . SER A 1 71 ? 4.708 -2.693 -21.655 1.00 97.38 71 SER A N 1
ATOM 540 C CA . SER A 1 71 ? 4.824 -4.086 -21.229 1.00 97.38 71 SER A CA 1
ATOM 541 C C . SER A 1 71 ? 5.019 -4.210 -19.720 1.00 97.38 71 SER A C 1
ATOM 543 O O . SER A 1 71 ? 5.852 -3.517 -19.130 1.00 97.38 71 SER A O 1
ATOM 545 N N . TYR A 1 72 ? 4.295 -5.146 -19.113 1.00 97.25 72 TYR A N 1
ATOM 546 C CA . TYR A 1 72 ? 4.554 -5.587 -17.748 1.00 97.25 72 TYR A CA 1
ATOM 547 C C . TYR A 1 72 ? 5.957 -6.199 -17.649 1.00 97.25 72 TYR A C 1
ATOM 549 O O . TYR A 1 72 ? 6.376 -6.950 -18.531 1.00 97.25 72 TYR A O 1
ATOM 557 N N . LEU A 1 73 ? 6.678 -5.881 -16.576 1.00 97.50 73 LEU A N 1
ATOM 558 C CA . LEU A 1 73 ? 8.052 -6.317 -16.335 1.00 97.50 73 LEU A CA 1
ATOM 559 C C . LEU A 1 73 ? 8.090 -7.177 -15.062 1.00 97.50 73 LEU A C 1
ATOM 561 O O . LEU A 1 73 ? 8.228 -6.623 -13.967 1.00 97.50 73 LEU A O 1
ATOM 565 N N . PRO A 1 74 ? 7.987 -8.518 -15.181 1.00 97.38 74 PRO A N 1
ATOM 566 C CA . PRO A 1 74 ? 7.860 -9.418 -14.034 1.00 97.38 74 PRO A CA 1
ATOM 567 C C . PRO A 1 74 ? 8.975 -9.266 -13.000 1.00 97.38 74 PRO A C 1
ATOM 569 O O . PRO A 1 74 ? 8.702 -9.276 -11.806 1.00 97.38 74 PRO A O 1
ATOM 572 N N . GLU A 1 75 ? 10.215 -9.065 -13.447 1.00 94.50 75 GLU A N 1
ATOM 573 C CA . GLU A 1 75 ? 11.364 -8.916 -12.549 1.00 94.50 75 GLU A CA 1
ATOM 574 C C . GLU A 1 75 ? 11.262 -7.665 -11.669 1.00 94.50 75 GLU A C 1
ATOM 576 O O . GLU A 1 75 ? 11.552 -7.722 -10.477 1.00 94.50 75 GLU A O 1
ATOM 581 N N . ARG A 1 76 ? 10.788 -6.540 -12.224 1.00 93.88 76 ARG A N 1
ATOM 582 C CA . ARG A 1 76 ? 10.558 -5.316 -11.437 1.00 93.88 76 ARG A CA 1
ATOM 583 C C . ARG A 1 76 ? 9.366 -5.490 -10.504 1.00 93.88 76 ARG A C 1
ATOM 585 O O . ARG A 1 76 ? 9.434 -5.166 -9.318 1.00 93.88 76 ARG A O 1
ATOM 592 N N . ALA A 1 77 ? 8.292 -6.056 -11.045 1.00 97.00 77 ALA A N 1
ATOM 593 C CA . ALA A 1 77 ? 7.052 -6.247 -10.323 1.00 97.00 77 ALA A CA 1
ATOM 594 C C . ALA A 1 77 ? 7.186 -7.231 -9.153 1.00 97.00 77 ALA A C 1
ATOM 596 O O . ALA A 1 77 ? 6.472 -7.069 -8.170 1.00 97.00 77 ALA A O 1
ATOM 597 N N . ALA A 1 78 ? 8.104 -8.201 -9.210 1.00 96.94 78 ALA A N 1
ATOM 598 C CA . ALA A 1 78 ? 8.307 -9.188 -8.151 1.00 96.94 78 ALA A CA 1
ATOM 599 C C . ALA A 1 78 ? 8.582 -8.534 -6.786 1.00 96.94 78 ALA A C 1
ATOM 601 O O . ALA A 1 78 ? 7.907 -8.845 -5.804 1.00 96.94 78 ALA A O 1
ATOM 602 N N . HIS A 1 79 ? 9.502 -7.566 -6.724 1.00 93.81 79 HIS A N 1
ATOM 603 C CA . HIS A 1 79 ? 9.794 -6.847 -5.478 1.00 93.81 79 HIS A CA 1
ATOM 604 C C . HIS A 1 79 ? 8.600 -6.012 -5.003 1.00 93.81 79 HIS A C 1
ATOM 606 O O . HIS A 1 79 ? 8.309 -5.948 -3.807 1.00 93.81 79 HIS A O 1
ATOM 612 N N . LEU A 1 80 ? 7.878 -5.389 -5.939 1.00 96.62 80 LEU A N 1
ATOM 613 C CA . LEU A 1 80 ? 6.696 -4.602 -5.609 1.00 96.62 80 LEU A CA 1
ATOM 614 C C . LEU A 1 80 ? 5.578 -5.488 -5.049 1.00 96.62 80 LEU A C 1
ATOM 616 O O . LEU A 1 80 ? 4.976 -5.149 -4.035 1.00 96.62 80 LEU A O 1
ATOM 620 N N . GLN A 1 81 ? 5.329 -6.642 -5.666 1.00 97.62 81 GLN A N 1
ATOM 621 C CA . GLN A 1 81 ? 4.344 -7.620 -5.213 1.00 97.62 81 GLN A CA 1
ATOM 622 C C . GLN A 1 81 ? 4.663 -8.135 -3.809 1.00 97.62 81 GLN A C 1
ATOM 624 O O . GLN A 1 81 ? 3.750 -8.236 -2.993 1.00 97.62 81 GLN A O 1
ATOM 629 N N . GLN A 1 82 ? 5.937 -8.392 -3.498 1.00 96.69 82 GLN A N 1
ATOM 630 C CA . GLN A 1 82 ? 6.354 -8.775 -2.147 1.00 96.69 82 GLN A CA 1
ATOM 631 C C . GLN A 1 82 ? 6.003 -7.699 -1.112 1.00 96.69 82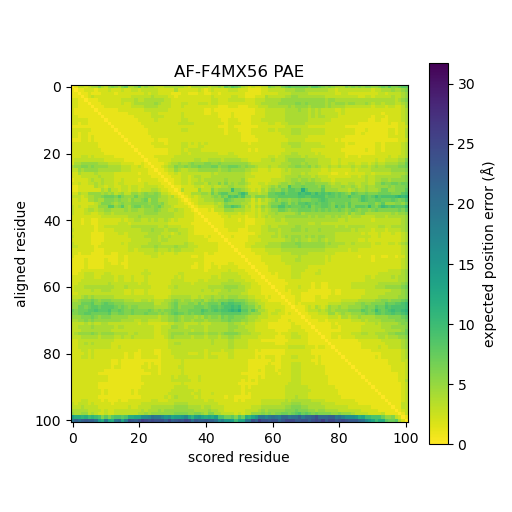 GLN A C 1
ATOM 633 O O . GLN A 1 82 ? 5.411 -8.018 -0.080 1.00 96.69 82 GLN A O 1
ATOM 638 N N . LEU A 1 83 ? 6.297 -6.425 -1.392 1.00 96.94 83 LEU A N 1
ATOM 639 C CA . LEU A 1 83 ? 5.931 -5.327 -0.491 1.00 96.94 83 LEU A CA 1
ATOM 640 C C . LEU A 1 83 ? 4.406 -5.182 -0.361 1.00 96.94 83 LEU A C 1
ATOM 642 O O . LEU A 1 83 ? 3.890 -5.048 0.746 1.00 96.94 83 LEU A O 1
ATOM 646 N N . LEU A 1 84 ? 3.665 -5.252 -1.470 1.00 97.69 84 LEU A N 1
ATOM 647 C CA . LEU A 1 84 ? 2.199 -5.187 -1.455 1.00 97.69 84 LEU A CA 1
ATOM 648 C C . LEU A 1 84 ? 1.593 -6.322 -0.623 1.00 97.69 84 LEU A C 1
ATOM 650 O O . LEU A 1 84 ? 0.678 -6.086 0.164 1.00 97.69 84 LEU A O 1
ATOM 654 N N . GLN A 1 85 ? 2.129 -7.536 -0.745 1.00 98.31 85 GLN A N 1
ATOM 655 C CA . GLN A 1 85 ? 1.708 -8.677 0.060 1.00 98.31 85 GLN A CA 1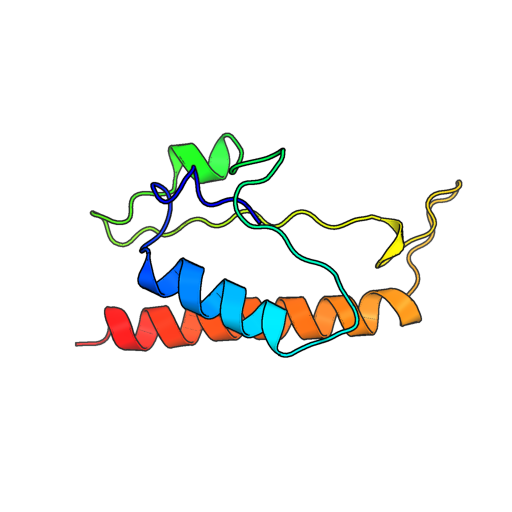
ATOM 656 C C . GLN A 1 85 ? 1.959 -8.428 1.553 1.00 98.31 85 GLN A C 1
ATOM 658 O O . GLN A 1 85 ? 1.074 -8.680 2.369 1.00 98.31 85 GLN A O 1
ATOM 663 N N . GLN A 1 86 ? 3.129 -7.901 1.924 1.00 98.06 86 GLN A N 1
ATOM 664 C CA . GLN A 1 86 ? 3.445 -7.563 3.316 1.00 98.06 86 GLN A CA 1
ATOM 665 C C . GLN A 1 86 ? 2.510 -6.486 3.879 1.00 98.06 86 GLN A C 1
ATOM 667 O O . GLN A 1 86 ? 2.051 -6.615 5.015 1.00 98.06 86 GLN A O 1
ATOM 672 N N . LEU A 1 87 ? 2.169 -5.466 3.086 1.00 98.00 87 LEU A N 1
ATOM 673 C CA . LEU A 1 87 ? 1.208 -4.434 3.477 1.00 98.00 87 LEU A CA 1
ATOM 674 C C . LE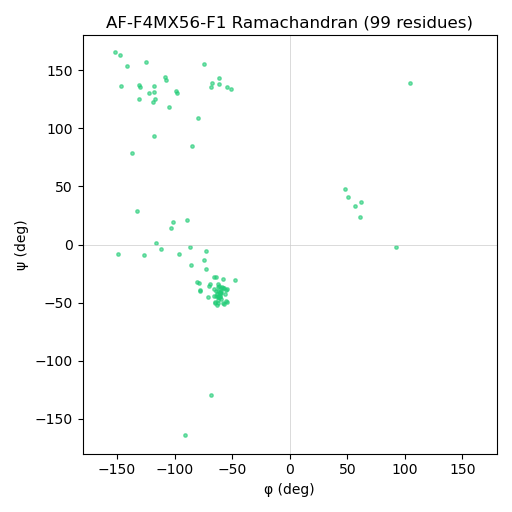U A 1 87 ? -0.179 -5.033 3.730 1.00 98.00 87 LEU A C 1
ATOM 676 O O . LEU A 1 87 ? -0.756 -4.790 4.786 1.00 98.00 87 LEU A O 1
ATOM 680 N N . VAL A 1 88 ? -0.689 -5.871 2.820 1.00 98.06 88 VAL A N 1
ATOM 681 C CA . VAL A 1 88 ? -1.988 -6.546 2.995 1.00 98.06 88 VAL A CA 1
ATOM 682 C C . VAL A 1 88 ? -1.983 -7.445 4.233 1.00 98.06 88 VAL A C 1
ATOM 684 O O . VAL A 1 88 ? -2.902 -7.371 5.043 1.00 98.06 88 VAL A O 1
ATOM 687 N N . ILE A 1 89 ? -0.931 -8.245 4.436 1.00 98.38 89 ILE A N 1
ATOM 688 C CA . ILE A 1 89 ? -0.785 -9.087 5.635 1.00 98.38 89 ILE A CA 1
ATOM 689 C C . ILE A 1 89 ? -0.768 -8.232 6.907 1.00 98.38 89 ILE A C 1
ATOM 691 O O . ILE A 1 89 ? -1.366 -8.618 7.909 1.00 98.38 89 ILE A O 1
ATOM 695 N N . THR A 1 90 ? -0.105 -7.077 6.877 1.00 98.19 90 THR A N 1
ATOM 696 C CA . THR A 1 90 ? -0.070 -6.141 8.009 1.00 98.19 90 THR A CA 1
ATOM 697 C C . THR A 1 90 ? -1.470 -5.618 8.326 1.00 98.19 90 THR A C 1
ATOM 699 O O . THR A 1 90 ? -1.866 -5.636 9.487 1.00 98.19 90 THR A O 1
ATOM 702 N N . MET A 1 91 ? -2.259 -5.239 7.312 1.00 97.56 91 MET A N 1
ATOM 703 C CA . MET A 1 91 ? -3.654 -4.816 7.506 1.00 97.56 91 MET A CA 1
ATOM 704 C C . MET A 1 91 ? -4.517 -5.923 8.120 1.00 97.56 91 MET A C 1
ATOM 706 O O . MET A 1 91 ? -5.286 -5.650 9.039 1.00 97.56 91 MET A O 1
ATOM 710 N N . LEU A 1 92 ? -4.376 -7.162 7.635 1.00 97.25 92 LEU A N 1
ATOM 711 C CA . LEU A 1 92 ? -5.125 -8.315 8.141 1.00 97.25 92 LEU A CA 1
ATOM 712 C C . LEU A 1 92 ? -4.793 -8.597 9.609 1.00 97.25 92 LEU A C 1
ATOM 714 O O . LEU A 1 92 ? -5.693 -8.619 10.442 1.00 97.25 92 LEU A O 1
ATOM 718 N N . LYS A 1 93 ? -3.502 -8.721 9.942 1.00 97.88 93 LYS A N 1
ATOM 719 C CA . LYS A 1 93 ? -3.043 -8.974 11.318 1.00 97.88 93 LYS A CA 1
ATOM 720 C C . LYS A 1 93 ? -3.458 -7.869 12.282 1.00 97.88 93 LYS A C 1
ATOM 722 O O . LYS A 1 93 ? -3.859 -8.153 13.405 1.00 97.88 93 LYS A O 1
ATOM 727 N N . TRP A 1 94 ? -3.357 -6.615 11.849 1.00 97.81 94 TRP A N 1
ATOM 728 C CA . TRP A 1 94 ? -3.813 -5.482 12.644 1.00 97.81 94 TRP A CA 1
ATOM 729 C C . TRP A 1 94 ? -5.321 -5.561 12.907 1.00 97.81 94 TRP A C 1
ATOM 731 O O . TRP A 1 94 ? -5.750 -5.384 14.043 1.00 97.81 94 TRP A O 1
ATOM 741 N N . GLY A 1 95 ? -6.122 -5.877 11.882 1.00 96.81 95 GLY A N 1
ATOM 742 C CA . GLY A 1 95 ? -7.573 -6.018 12.015 1.00 96.81 95 GLY A CA 1
ATOM 743 C C . GLY A 1 95 ? -7.974 -7.152 12.960 1.00 96.81 95 GLY A C 1
ATOM 744 O O . GLY A 1 95 ? -8.846 -6.956 13.802 1.00 96.81 95 GLY A O 1
ATOM 745 N N . GLU A 1 96 ? -7.301 -8.303 12.872 1.00 96.44 96 GLU A N 1
ATOM 746 C CA . GLU A 1 96 ? -7.471 -9.423 13.808 1.00 96.44 96 GLU A CA 1
ATOM 747 C C . GLU A 1 96 ? -7.196 -8.978 15.250 1.00 96.44 96 GLU A C 1
ATOM 749 O O . GLU A 1 96 ? -8.048 -9.133 16.118 1.00 96.44 96 GLU A O 1
ATOM 754 N N . GLN A 1 97 ? -6.053 -8.335 15.501 1.00 95.88 97 GLN A N 1
ATOM 755 C CA . GLN A 1 97 ? -5.682 -7.850 16.836 1.00 95.88 97 GLN A CA 1
ATOM 756 C C . GLN A 1 97 ? -6.645 -6.792 17.385 1.00 95.88 97 GLN A C 1
ATOM 758 O 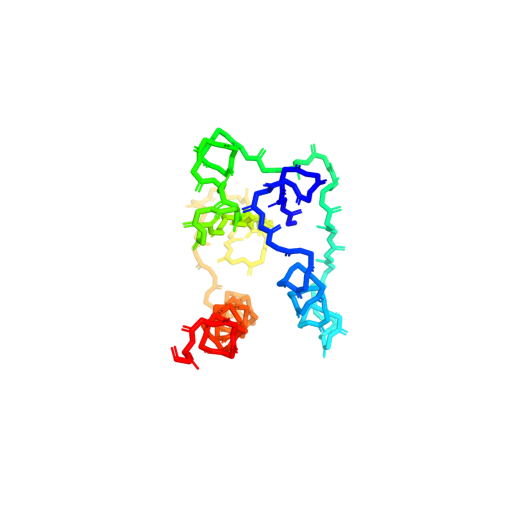O . GLN A 1 97 ? -6.891 -6.749 18.589 1.00 95.88 97 GLN A O 1
ATOM 763 N N . GLN A 1 98 ? -7.159 -5.921 16.516 1.00 95.56 98 GLN A N 1
ATOM 764 C CA . GLN A 1 98 ? -7.994 -4.794 16.912 1.00 95.56 98 GLN A CA 1
ATOM 765 C C . GLN A 1 98 ? -9.452 -5.194 17.178 1.00 95.56 98 GLN A C 1
ATOM 767 O O . GLN A 1 98 ? -10.096 -4.561 18.016 1.00 95.56 98 GLN A O 1
ATOM 772 N N . TYR A 1 99 ? -9.977 -6.199 16.463 1.00 93.38 99 TYR A N 1
ATOM 773 C CA . TYR A 1 99 ? -11.414 -6.505 16.436 1.00 93.38 99 TYR A CA 1
ATOM 774 C C . TYR A 1 99 ? -11.794 -7.951 16.766 1.00 93.38 99 TYR A C 1
ATOM 776 O O . TYR A 1 99 ? -12.978 -8.213 16.956 1.00 93.38 99 TYR A O 1
ATOM 784 N N . GLN A 1 100 ? -10.853 -8.894 16.873 1.00 81.69 100 GLN A N 1
ATOM 785 C CA . GLN A 1 100 ? -11.161 -10.214 17.433 1.00 81.69 100 GLN A CA 1
ATOM 786 C C . GLN A 1 100 ? -11.060 -10.162 18.959 1.00 81.69 100 GLN A C 1
ATOM 788 O O . GLN A 1 100 ? -10.007 -10.459 19.521 1.00 81.69 100 GLN A O 1
ATOM 793 N N . HIS A 1 101 ? -12.145 -9.743 19.615 1.00 56.38 101 HIS A N 1
ATOM 794 C CA . HIS A 1 101 ? -12.465 -10.036 21.019 1.00 56.38 101 HIS A CA 1
ATOM 795 C C . HIS A 1 101 ? -13.909 -10.538 21.085 1.00 56.38 101 HIS A C 1
ATOM 797 O O . HIS A 1 101 ? -14.804 -9.795 20.623 1.00 56.38 101 HIS A O 1
#

Mean predicted aligned error: 3.13 Å

Nearest PDB structures (foldseek):
  2q7s-assembly2_B  TM=7.997E-01  e=7.505E-03  Cupriavidus pinatubonensis JMP134